Protein AF-A0A5C5R691-F1 (afdb_monomer_lite)

Structure (mmCIF, N/CA/C/O backbone):
data_AF-A0A5C5R691-F1
#
_entry.id   AF-A0A5C5R691-F1
#
loop_
_atom_site.group_PDB
_atom_site.id
_atom_site.type_symbol
_atom_site.label_atom_id
_atom_site.label_alt_id
_atom_site.label_comp_id
_atom_site.label_asym_id
_atom_site.label_entity_id
_atom_site.label_seq_id
_atom_site.pdbx_PDB_ins_code
_atom_site.Cartn_x
_atom_site.Cartn_y
_atom_site.Cartn_z
_atom_site.occupancy
_atom_site.B_iso_or_equiv
_atom_site.auth_seq_id
_atom_site.auth_comp_id
_atom_site.auth_asym_id
_atom_site.auth_atom_id
_atom_site.pdbx_PDB_model_num
ATOM 1 N N . LEU A 1 1 ? -12.271 21.701 4.103 1.00 53.59 1 LEU A N 1
ATOM 2 C CA . LEU A 1 1 ? -12.977 20.423 4.344 1.00 53.59 1 LEU A CA 1
ATOM 3 C C . LEU A 1 1 ? -14.462 20.735 4.269 1.00 53.59 1 LEU A C 1
ATOM 5 O O . LEU A 1 1 ? -14.862 21.688 4.925 1.00 53.59 1 LEU A O 1
ATOM 9 N N . GLY A 1 2 ? -15.247 20.033 3.454 1.00 57.56 2 GLY A N 1
ATOM 10 C CA . GLY A 1 2 ? -16.674 20.328 3.318 1.00 57.56 2 GLY A CA 1
ATOM 11 C C . GLY A 1 2 ? -17.459 19.083 2.933 1.00 57.56 2 GLY A C 1
ATOM 12 O O . GLY A 1 2 ? -17.107 18.406 1.968 1.00 57.56 2 GLY A O 1
ATOM 13 N N . TYR A 1 3 ? -18.491 18.783 3.717 1.00 65.38 3 TYR A N 1
ATOM 14 C CA . TYR A 1 3 ? -19.584 17.905 3.317 1.00 65.38 3 TYR A CA 1
ATOM 15 C C . TYR A 1 3 ? -20.640 18.776 2.640 1.00 65.38 3 TYR A C 1
ATOM 17 O O . TYR A 1 3 ? -20.992 19.836 3.165 1.00 65.38 3 TYR A O 1
ATOM 25 N N . THR A 1 4 ? -21.128 18.363 1.475 1.00 64.56 4 THR A N 1
ATOM 26 C CA . THR A 1 4 ? -22.243 19.051 0.819 1.00 64.56 4 THR A CA 1
ATOM 27 C C . THR A 1 4 ? -23.269 18.017 0.370 1.00 64.56 4 THR A C 1
ATOM 29 O O . THR A 1 4 ? -22.977 17.242 -0.547 1.00 64.56 4 THR A O 1
ATOM 32 N N . PRO A 1 5 ? -24.459 17.990 0.995 1.00 59.91 5 PRO A N 1
ATOM 33 C CA . PRO A 1 5 ? -25.561 17.181 0.502 1.00 59.91 5 PRO A CA 1
ATOM 34 C C . PRO A 1 5 ? -26.064 17.796 -0.808 1.00 59.91 5 PRO A C 1
ATOM 36 O O . PRO A 1 5 ? -26.235 19.015 -0.907 1.00 59.91 5 PRO A O 1
ATOM 39 N N . THR A 1 6 ? -26.273 16.975 -1.839 1.00 68.44 6 THR A N 1
ATOM 40 C CA . THR A 1 6 ? -26.757 17.459 -3.143 1.00 68.44 6 THR A CA 1
ATOM 41 C C . THR A 1 6 ? -28.205 17.070 -3.399 1.00 68.44 6 THR A C 1
ATOM 43 O O . THR A 1 6 ? -28.715 16.068 -2.905 1.00 68.44 6 THR A O 1
ATOM 46 N N . VAL A 1 7 ? -28.862 17.849 -4.258 1.00 62.69 7 VAL A N 1
ATOM 47 C CA . VAL A 1 7 ? -30.301 17.767 -4.563 1.00 62.69 7 VAL A CA 1
ATOM 48 C C . VAL A 1 7 ? -30.715 16.478 -5.308 1.00 62.69 7 VAL 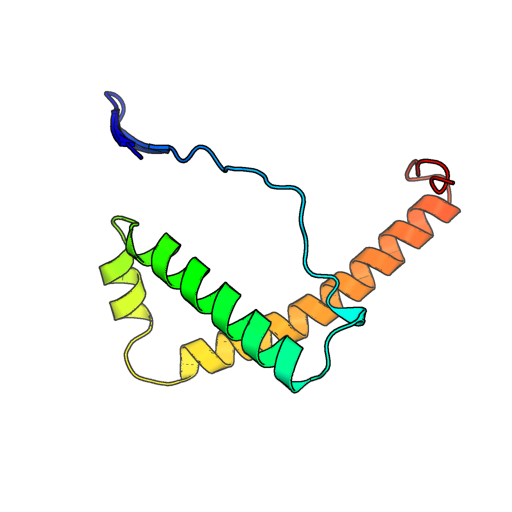A C 1
ATOM 50 O O . VAL A 1 7 ? -31.887 16.291 -5.608 1.00 62.69 7 VAL A O 1
ATOM 53 N N . ARG A 1 8 ? -29.775 15.574 -5.631 1.00 73.94 8 ARG A N 1
ATOM 54 C CA . ARG A 1 8 ? -30.031 14.308 -6.356 1.00 73.94 8 ARG A CA 1
ATOM 55 C C . ARG A 1 8 ? -29.590 13.050 -5.591 1.00 73.94 8 ARG A C 1
ATOM 57 O O . ARG A 1 8 ? -29.311 12.030 -6.216 1.00 73.94 8 ARG A O 1
ATOM 64 N N . GLY A 1 9 ? -29.493 13.123 -4.262 1.00 74.88 9 GLY A N 1
ATOM 65 C CA . GLY A 1 9 ? -29.204 11.958 -3.412 1.00 74.88 9 GLY A CA 1
ATOM 66 C C . GLY A 1 9 ? -27.765 11.440 -3.505 1.00 74.88 9 GLY A C 1
ATOM 67 O O . GLY A 1 9 ? -27.517 10.271 -3.229 1.00 74.88 9 GLY A O 1
ATOM 68 N N . LYS A 1 10 ? -26.819 12.286 -3.930 1.00 70.12 10 LYS A N 1
ATOM 69 C CA . LYS A 1 10 ? -25.388 11.963 -3.936 1.00 70.12 10 LYS A CA 1
ATOM 70 C C . LYS A 1 10 ? -24.660 12.877 -2.966 1.00 70.12 10 LYS A C 1
ATOM 72 O O . LYS A 1 10 ? -24.699 14.098 -3.122 1.00 70.12 10 LYS A O 1
ATOM 77 N N . ASP A 1 11 ? -23.979 12.277 -2.007 1.00 75.69 11 ASP A N 1
ATOM 78 C CA . ASP A 1 11 ? -23.173 13.000 -1.038 1.00 75.69 11 ASP A CA 1
ATOM 79 C C . ASP A 1 11 ? -21.734 13.085 -1.532 1.00 75.69 11 ASP A C 1
ATOM 81 O O . ASP A 1 11 ? -21.132 12.077 -1.908 1.00 75.69 11 ASP A O 1
ATOM 85 N N . PHE A 1 12 ? -21.181 14.298 -1.540 1.00 65.69 12 PHE A N 1
ATOM 86 C CA . PHE A 1 12 ? -19.797 14.533 -1.935 1.00 65.69 12 PHE A CA 1
ATOM 87 C C . PHE A 1 12 ? -18.992 15.042 -0.747 1.00 65.69 12 PHE A C 1
ATOM 89 O O . PHE A 1 12 ? -19.417 15.923 0.004 1.00 65.69 12 PHE A O 1
ATOM 96 N N . TYR A 1 13 ? -17.792 14.489 -0.611 1.00 68.06 13 TYR A N 1
ATOM 97 C CA . TYR A 1 13 ? -16.809 14.922 0.364 1.00 68.06 13 TYR A CA 1
ATOM 98 C C . TYR A 1 13 ? -15.564 15.406 -0.375 1.00 68.06 13 TYR A C 1
ATOM 100 O O . TYR A 1 13 ? -14.825 14.607 -0.951 1.00 68.06 13 TYR A O 1
ATOM 108 N N . TRP A 1 14 ? -15.347 16.725 -0.395 1.00 66.94 14 TRP A N 1
ATOM 109 C CA . TRP A 1 14 ? -14.244 17.333 -1.142 1.00 66.94 14 TRP A CA 1
ATOM 110 C C . TRP A 1 14 ? -13.048 17.626 -0.231 1.00 66.94 14 TRP A C 1
ATOM 112 O O . TRP A 1 14 ? -13.157 18.345 0.773 1.00 66.94 14 TRP A O 1
ATOM 122 N N . ARG A 1 15 ? -11.872 17.115 -0.614 1.00 68.25 15 ARG A N 1
ATOM 123 C CA . ARG A 1 15 ? -10.579 17.484 -0.027 1.00 68.25 15 ARG A CA 1
ATOM 124 C C . ARG A 1 15 ? -9.667 18.025 -1.120 1.00 68.25 15 ARG A C 1
ATOM 126 O O . ARG A 1 15 ? -9.403 17.339 -2.099 1.00 68.25 15 ARG A O 1
ATOM 133 N N . GLN A 1 16 ? -9.152 19.234 -0.925 1.00 65.62 16 GLN A N 1
ATOM 134 C CA . GLN A 1 16 ? -8.013 19.707 -1.701 1.00 65.62 16 GLN A CA 1
ATOM 135 C C . GLN A 1 16 ? -6.761 19.066 -1.108 1.00 65.62 16 GLN A C 1
ATOM 137 O O . GLN A 1 16 ? -6.406 19.338 0.042 1.00 65.62 16 GLN A O 1
ATOM 142 N N . PHE A 1 17 ? -6.132 18.172 -1.864 1.00 63.12 17 PHE A N 1
ATOM 143 C CA . PHE A 1 17 ? -4.866 17.579 -1.466 1.00 63.12 17 PHE A CA 1
ATOM 144 C C . PHE A 1 17 ? -3.779 18.652 -1.593 1.00 63.12 17 PHE A C 1
ATOM 146 O O . PHE A 1 17 ? -3.595 19.229 -2.665 1.00 63.12 17 PHE A O 1
ATOM 153 N N . ARG A 1 18 ? -3.090 18.972 -0.490 1.00 58.75 18 ARG A N 1
ATOM 154 C CA . ARG A 1 18 ? -1.831 19.721 -0.567 1.00 58.75 18 ARG A CA 1
ATOM 155 C C . ARG A 1 18 ? -0.785 18.742 -1.075 1.00 58.75 18 ARG A C 1
ATOM 157 O O . ARG A 1 18 ? -0.160 18.045 -0.284 1.00 58.75 18 ARG A O 1
ATOM 164 N N . ASP A 1 19 ? -0.658 18.677 -2.392 1.00 62.12 19 ASP A N 1
ATOM 165 C CA . ASP A 1 19 ? 0.370 17.895 -3.065 1.00 62.12 19 ASP A CA 1
ATOM 166 C C . ASP A 1 19 ? 1.734 18.566 -2.847 1.00 62.12 19 ASP A C 1
ATOM 168 O O . ASP A 1 19 ? 2.210 19.356 -3.662 1.00 62.12 19 ASP A O 1
ATOM 172 N N . MET A 1 20 ? 2.347 18.328 -1.684 1.00 53.91 20 MET A N 1
ATOM 173 C CA . MET A 1 20 ? 3.799 18.421 -1.607 1.00 53.91 20 MET A CA 1
ATOM 174 C C . MET A 1 20 ? 4.332 17.166 -2.282 1.00 53.91 20 MET A C 1
ATOM 176 O O . MET A 1 20 ? 4.161 16.067 -1.763 1.00 53.91 20 MET A O 1
ATOM 180 N N . LYS A 1 21 ? 4.994 17.352 -3.425 1.00 61.03 21 LYS A N 1
ATOM 181 C CA . LYS A 1 21 ? 5.645 16.297 -4.213 1.00 61.03 21 LYS A CA 1
ATOM 182 C C . LYS A 1 21 ? 6.908 15.748 -3.530 1.00 61.03 21 LYS A C 1
ATOM 184 O O . LYS A 1 21 ? 7.967 15.668 -4.140 1.00 61.03 21 LYS A O 1
ATOM 189 N N . GLY A 1 22 ? 6.823 15.449 -2.240 1.00 64.75 22 GLY A N 1
ATOM 190 C CA . GLY A 1 22 ? 7.848 14.745 -1.485 1.00 64.75 22 GLY A CA 1
ATOM 191 C C . GLY A 1 22 ? 7.347 13.338 -1.210 1.00 64.75 22 GLY A C 1
ATOM 192 O O . GLY A 1 22 ? 6.412 13.167 -0.433 1.00 64.75 22 GLY A O 1
ATOM 193 N N . SER A 1 23 ? 7.952 12.346 -1.857 1.00 72.25 23 SER A N 1
ATOM 194 C CA . SER A 1 23 ? 7.725 10.941 -1.527 1.00 72.25 23 SER A CA 1
ATOM 195 C C . SER A 1 23 ? 8.874 10.431 -0.672 1.00 72.25 23 SER A C 1
ATOM 197 O O . SER A 1 23 ? 10.008 10.897 -0.791 1.00 72.25 23 SER A O 1
ATOM 199 N N . VAL A 1 24 ? 8.582 9.450 0.173 1.00 84.31 24 VAL A N 1
ATOM 200 C CA . VAL A 1 24 ? 9.628 8.629 0.778 1.00 84.31 24 VAL A CA 1
ATOM 201 C C . VAL A 1 24 ? 10.134 7.675 -0.301 1.00 84.31 24 VAL A C 1
ATOM 203 O O . VAL A 1 24 ? 9.329 7.188 -1.092 1.00 84.31 24 VAL A O 1
ATOM 206 N N . VAL A 1 25 ? 11.450 7.463 -0.358 1.00 88.44 25 VAL A N 1
ATOM 207 C CA . VAL A 1 25 ? 12.108 6.483 -1.235 1.00 88.44 25 VAL A CA 1
ATOM 208 C C . VAL A 1 25 ? 12.238 5.188 -0.429 1.00 88.44 25 VAL A C 1
ATOM 210 O O . VAL A 1 25 ? 13.129 5.112 0.424 1.00 88.44 25 VAL A O 1
ATOM 213 N N . PRO A 1 26 ? 11.322 4.212 -0.583 1.00 86.81 26 PRO A N 1
ATOM 214 C CA . PRO A 1 26 ? 11.255 3.068 0.322 1.00 86.81 26 PRO A CA 1
ATOM 215 C C . PRO A 1 26 ? 12.502 2.182 0.249 1.00 86.81 26 PRO A C 1
ATOM 217 O O . PRO A 1 26 ? 12.858 1.550 1.238 1.00 86.81 26 PRO A O 1
ATOM 220 N N . GLU A 1 27 ? 13.203 2.195 -0.885 1.00 90.44 27 GLU A N 1
ATOM 221 C CA . GLU A 1 27 ? 14.431 1.435 -1.137 1.00 90.44 27 GLU A CA 1
ATOM 222 C C . GLU A 1 27 ? 15.603 1.886 -0.253 1.00 90.44 27 GLU A C 1
ATOM 224 O O . GLU A 1 27 ? 16.563 1.141 -0.071 1.00 90.44 27 GLU A O 1
ATOM 229 N N . LEU A 1 28 ? 15.536 3.103 0.299 1.00 94.00 28 LEU A N 1
ATOM 230 C CA . LEU A 1 28 ? 16.560 3.656 1.190 1.00 94.00 28 LEU A CA 1
ATOM 231 C C . LEU A 1 28 ? 16.252 3.426 2.675 1.00 94.00 28 LEU A C 1
ATOM 233 O O . LEU A 1 28 ? 17.062 3.794 3.527 1.00 94.00 28 LEU A O 1
ATOM 237 N N . LEU A 1 29 ? 15.088 2.859 3.000 1.00 94.56 29 LEU A N 1
ATOM 238 C CA . LEU A 1 29 ? 14.689 2.618 4.380 1.00 94.56 29 LEU A CA 1
ATOM 239 C C . LEU A 1 29 ? 15.298 1.316 4.901 1.00 94.56 29 LEU A C 1
ATOM 241 O O . LEU A 1 29 ? 15.298 0.285 4.230 1.00 94.56 29 LEU A O 1
ATOM 245 N N . THR A 1 30 ? 15.755 1.334 6.151 1.00 97.12 30 THR A N 1
ATOM 246 C CA . THR A 1 30 ? 15.980 0.087 6.890 1.00 97.12 30 THR A CA 1
ATOM 247 C C . THR A 1 30 ? 14.645 -0.607 7.168 1.00 97.12 30 THR A C 1
ATOM 249 O O . THR A 1 30 ? 13.586 0.017 7.118 1.00 97.12 30 THR A O 1
ATOM 252 N N . HIS A 1 31 ? 14.677 -1.890 7.531 1.00 94.94 31 HIS A N 1
ATOM 253 C CA . HIS A 1 31 ? 13.462 -2.638 7.870 1.00 94.94 31 HIS A CA 1
ATOM 254 C C . HIS A 1 31 ? 12.608 -1.948 8.957 1.00 94.94 31 HIS A C 1
ATOM 256 O O . HIS A 1 31 ? 11.409 -1.773 8.772 1.00 94.94 31 HIS A O 1
ATOM 262 N N . ASP A 1 32 ? 13.222 -1.492 10.058 1.00 97.31 32 ASP A N 1
ATOM 263 C CA . ASP A 1 32 ? 12.515 -0.770 11.137 1.00 97.31 32 ASP A CA 1
ATOM 264 C C . ASP A 1 32 ? 11.920 0.563 10.648 1.00 97.31 32 ASP A C 1
ATOM 266 O O . ASP A 1 32 ? 10.798 0.922 11.005 1.00 97.31 32 ASP A O 1
ATOM 270 N N . GLN A 1 33 ? 12.629 1.289 9.779 1.00 96.19 33 GLN A N 1
ATOM 271 C CA . GLN A 1 33 ? 12.102 2.521 9.191 1.00 96.19 33 GLN A CA 1
ATOM 272 C C . GLN A 1 33 ? 10.923 2.247 8.252 1.00 96.19 33 GLN A C 1
ATOM 274 O O . GLN A 1 33 ? 9.943 2.992 8.275 1.00 96.19 33 GLN A O 1
ATOM 279 N N . PHE A 1 34 ? 11.001 1.182 7.452 1.00 94.88 34 PHE A N 1
ATOM 280 C CA . PHE A 1 34 ? 9.931 0.762 6.554 1.00 94.88 34 PHE A CA 1
ATOM 281 C C . PHE A 1 34 ? 8.683 0.329 7.333 1.00 94.88 34 PHE A C 1
ATOM 283 O O . PHE A 1 34 ? 7.574 0.746 6.999 1.00 94.88 34 PHE A O 1
ATOM 290 N N . GLU A 1 35 ? 8.853 -0.418 8.426 1.00 95.19 35 GLU A N 1
ATOM 291 C CA . GLU A 1 35 ? 7.754 -0.809 9.311 1.00 95.19 35 GLU A CA 1
ATOM 292 C C . GLU A 1 35 ? 7.043 0.416 9.905 1.00 95.19 35 GLU A C 1
ATOM 294 O O . GLU A 1 35 ? 5.820 0.550 9.801 1.00 95.19 35 GLU A O 1
ATOM 299 N N . ARG A 1 36 ? 7.802 1.368 10.46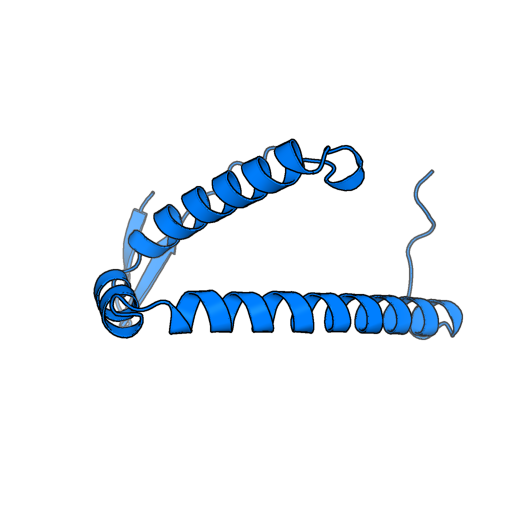1 1.00 95.12 36 ARG A N 1
ATOM 300 C CA . ARG A 1 36 ? 7.246 2.619 11.008 1.00 95.12 36 ARG A CA 1
ATOM 301 C C . ARG A 1 36 ? 6.555 3.457 9.942 1.00 95.12 36 ARG A C 1
ATOM 303 O O . ARG A 1 36 ? 5.517 4.062 10.209 1.00 95.12 36 ARG A O 1
ATOM 310 N N . TYR A 1 37 ? 7.119 3.496 8.737 1.00 93.50 37 TYR A N 1
ATOM 311 C CA . TYR A 1 37 ? 6.502 4.173 7.605 1.00 93.50 37 TYR A CA 1
ATOM 312 C C . TYR A 1 37 ? 5.150 3.537 7.252 1.00 93.50 37 TYR A C 1
ATOM 314 O O . TYR A 1 37 ? 4.149 4.248 7.149 1.00 93.50 37 TYR A O 1
ATOM 322 N N . GLY A 1 38 ? 5.083 2.204 7.192 1.00 93.00 38 GLY A N 1
ATOM 323 C CA . GLY A 1 38 ? 3.837 1.459 7.004 1.00 93.00 38 GLY A CA 1
ATOM 324 C C . GLY A 1 38 ? 2.792 1.763 8.083 1.00 93.00 38 GLY A C 1
ATOM 325 O O . GLY A 1 38 ? 1.636 2.046 7.759 1.00 93.00 38 GLY A O 1
ATOM 326 N N . GLN A 1 39 ? 3.195 1.801 9.357 1.00 94.88 39 GLN A N 1
ATOM 327 C CA . GLN A 1 39 ? 2.311 2.164 10.474 1.00 94.88 39 GLN A CA 1
ATOM 328 C C . GLN A 1 39 ? 1.771 3.598 10.347 1.00 94.88 39 GLN A C 1
ATOM 330 O O . GLN A 1 39 ? 0.581 3.836 10.570 1.00 94.88 39 GLN A O 1
ATOM 335 N N . ALA A 1 40 ? 2.613 4.555 9.944 1.00 93.94 40 ALA A N 1
ATOM 336 C CA . ALA A 1 40 ? 2.190 5.934 9.711 1.00 93.94 40 ALA A CA 1
ATOM 337 C C . ALA A 1 40 ? 1.159 6.024 8.572 1.00 93.94 40 ALA A C 1
ATOM 339 O O . ALA A 1 40 ? 0.111 6.657 8.735 1.00 93.94 40 ALA A O 1
ATOM 340 N N . CYS A 1 41 ? 1.409 5.344 7.449 1.00 92.56 41 CYS A N 1
ATOM 341 C CA . CYS A 1 41 ? 0.469 5.258 6.330 1.00 92.56 41 CYS A CA 1
ATOM 342 C C . CYS A 1 41 ? -0.868 4.634 6.755 1.00 92.56 41 CYS A C 1
ATOM 344 O O . CYS A 1 41 ? -1.926 5.201 6.469 1.00 92.56 41 CYS A O 1
ATOM 346 N N . ALA A 1 42 ? -0.829 3.519 7.490 1.00 91.94 42 ALA A N 1
ATOM 347 C CA . ALA A 1 42 ? -2.020 2.852 8.008 1.00 91.94 42 ALA A CA 1
ATOM 348 C C . ALA A 1 42 ? -2.835 3.771 8.935 1.00 91.94 42 ALA A C 1
ATOM 350 O O . ALA A 1 42 ? -4.056 3.865 8.797 1.00 91.94 42 ALA A O 1
ATOM 351 N N . GLY A 1 43 ? -2.173 4.518 9.825 1.00 94.88 43 GLY A N 1
ATOM 352 C CA . GLY A 1 43 ? -2.831 5.473 10.720 1.00 94.88 43 GLY A CA 1
ATOM 353 C C . GLY A 1 43 ? -3.541 6.606 9.972 1.00 94.88 43 GLY A C 1
ATOM 354 O O . GLY A 1 43 ? -4.701 6.923 10.261 1.00 94.88 43 GLY A O 1
ATOM 355 N N . VAL A 1 44 ? -2.883 7.191 8.965 1.00 93.19 44 VAL A N 1
ATOM 356 C CA . VAL A 1 44 ? -3.486 8.233 8.116 1.00 93.19 44 VAL A CA 1
ATOM 357 C C . VAL A 1 44 ? -4.680 7.677 7.333 1.00 93.19 44 VAL A C 1
ATOM 359 O O . VAL A 1 44 ? -5.733 8.321 7.284 1.00 93.19 44 VAL A O 1
ATOM 362 N N . LEU A 1 45 ? -4.555 6.467 6.780 1.00 90.38 45 LEU A N 1
ATOM 363 C CA . LEU A 1 45 ? -5.620 5.784 6.046 1.00 90.38 45 LEU A CA 1
ATOM 364 C C . LEU A 1 45 ? -6.837 5.504 6.943 1.00 90.38 45 LEU A C 1
ATOM 366 O O . LEU A 1 45 ? -7.962 5.873 6.596 1.00 90.38 45 LEU A O 1
ATOM 370 N N . ALA A 1 46 ? -6.624 4.949 8.137 1.00 91.25 46 ALA A N 1
ATOM 371 C CA . ALA A 1 46 ? -7.685 4.689 9.110 1.00 91.25 46 ALA A CA 1
ATOM 372 C C . ALA A 1 46 ? -8.405 5.983 9.535 1.00 91.25 46 ALA A C 1
ATOM 374 O O . ALA A 1 46 ? -9.642 6.042 9.606 1.00 91.25 46 ALA A O 1
ATOM 375 N N . ARG A 1 47 ? -7.658 7.075 9.753 1.00 92.06 47 ARG A N 1
ATOM 376 C CA . ARG A 1 47 ? -8.255 8.389 10.034 1.00 92.06 47 ARG A CA 1
ATOM 377 C C . ARG A 1 47 ? -9.065 8.907 8.847 1.00 92.06 47 ARG A C 1
ATOM 379 O O . ARG A 1 47 ? -10.132 9.488 9.052 1.00 92.06 47 ARG A O 1
ATOM 386 N N . ALA A 1 48 ? -8.608 8.705 7.617 1.00 88.25 48 ALA A N 1
ATOM 387 C CA . ALA A 1 48 ? -9.370 9.099 6.440 1.00 88.25 48 ALA A CA 1
ATOM 388 C C . ALA A 1 48 ? -10.691 8.316 6.332 1.00 88.25 48 ALA A C 1
ATOM 390 O O . ALA A 1 48 ? -11.739 8.948 6.180 1.00 88.25 48 ALA A O 1
ATOM 391 N N . HIS A 1 49 ? -10.659 6.987 6.483 1.00 88.44 49 HIS A N 1
ATOM 392 C CA . HIS A 1 49 ? -11.846 6.129 6.386 1.00 88.44 49 HIS A CA 1
ATOM 393 C C . HIS A 1 49 ? -12.858 6.372 7.503 1.00 88.44 49 HIS A C 1
ATOM 395 O O . HIS A 1 49 ? -14.056 6.419 7.227 1.00 88.44 49 HIS A O 1
ATOM 401 N N . SER A 1 50 ? -12.403 6.622 8.731 1.00 91.56 50 SER A N 1
ATOM 402 C CA . SER A 1 50 ? -13.282 6.911 9.877 1.00 91.56 50 SER A CA 1
ATOM 403 C C . SER A 1 50 ? -14.074 8.222 9.765 1.00 91.56 50 SER A C 1
ATOM 405 O O . SER A 1 50 ? -14.902 8.506 10.623 1.00 91.56 50 SER A O 1
ATOM 407 N N . GLN A 1 51 ? -13.824 9.051 8.744 1.00 89.44 51 GLN A N 1
ATOM 408 C CA . GLN A 1 51 ? -14.644 10.234 8.424 1.00 89.44 51 GLN A CA 1
ATOM 409 C C . GLN A 1 51 ? -15.802 9.913 7.466 1.00 89.44 51 GLN A C 1
ATOM 411 O O . GLN A 1 51 ? -16.614 10.787 7.178 1.00 89.44 51 GLN A O 1
ATOM 416 N N . SER A 1 52 ? -15.870 8.684 6.948 1.00 87.25 52 SER A N 1
ATOM 417 C CA . SER A 1 52 ? -16.916 8.260 6.016 1.00 87.25 52 SER A CA 1
ATOM 418 C C . SER A 1 52 ? -18.203 7.917 6.777 1.00 87.25 52 SER A C 1
ATOM 420 O O . SER A 1 52 ? -18.115 7.296 7.837 1.00 87.25 52 SER A O 1
ATOM 422 N N . PRO A 1 53 ? -19.400 8.207 6.232 1.00 87.88 53 PRO A N 1
ATOM 423 C CA . PRO A 1 53 ? -20.673 7.869 6.881 1.00 87.88 53 PRO A CA 1
ATOM 424 C C . PRO A 1 53 ? -20.823 6.379 7.243 1.00 87.88 53 PRO A C 1
ATOM 426 O O . PRO A 1 53 ? -21.437 6.041 8.248 1.00 87.88 53 PRO A O 1
ATOM 429 N N . GLY A 1 54 ? -20.214 5.481 6.459 1.00 91.12 54 GLY A N 1
ATOM 430 C CA . GLY A 1 54 ? -20.233 4.031 6.685 1.00 91.12 54 GLY A CA 1
ATOM 431 C C . GLY A 1 54 ? -19.167 3.495 7.649 1.00 91.12 54 GLY A C 1
ATOM 432 O O . GLY A 1 54 ? -19.058 2.281 7.801 1.00 91.12 54 GLY A O 1
ATOM 433 N N . ALA A 1 55 ? -18.369 4.352 8.295 1.00 91.75 55 ALA A N 1
ATOM 434 C CA . ALA A 1 55 ? -17.242 3.911 9.122 1.00 91.75 55 ALA A CA 1
ATOM 435 C C . ALA A 1 55 ? -17.658 2.970 10.266 1.00 91.75 55 ALA A C 1
ATOM 437 O O . ALA A 1 55 ? -16.978 1.980 10.526 1.00 91.75 55 ALA A O 1
ATOM 438 N N . ALA A 1 56 ? -18.789 3.248 10.922 1.00 92.75 56 ALA A N 1
ATOM 439 C CA . ALA A 1 56 ? -19.304 2.400 11.997 1.00 92.75 56 ALA A CA 1
ATOM 440 C C . ALA A 1 56 ? -19.725 1.011 11.490 1.00 92.75 56 ALA A C 1
ATOM 442 O O . ALA A 1 56 ? -19.453 0.012 12.149 1.00 92.75 56 ALA A O 1
ATOM 443 N N . VAL A 1 57 ? -20.334 0.943 10.301 1.00 95.25 57 VAL A N 1
ATOM 444 C CA . VAL A 1 57 ? -20.753 -0.319 9.672 1.00 95.25 57 VAL A CA 1
ATOM 445 C C . VAL A 1 57 ? -19.536 -1.156 9.290 1.00 95.25 57 VAL A C 1
ATOM 447 O O . VAL A 1 57 ? -19.484 -2.336 9.618 1.00 95.25 57 VAL A O 1
ATOM 450 N N . ALA A 1 58 ? -18.533 -0.542 8.659 1.00 91.56 58 ALA A N 1
ATOM 451 C CA . ALA A 1 58 ? -17.284 -1.219 8.320 1.00 91.56 58 ALA A CA 1
ATOM 452 C C . ALA A 1 58 ? -16.561 -1.741 9.574 1.00 91.56 58 ALA A C 1
ATOM 454 O O . ALA A 1 58 ? -16.144 -2.893 9.601 1.00 91.56 58 ALA A O 1
ATOM 455 N N . SER A 1 59 ? -16.475 -0.926 10.632 1.00 91.88 59 SER A N 1
ATOM 456 C CA . SER A 1 59 ? -15.892 -1.334 11.919 1.00 91.88 59 SER A CA 1
ATOM 457 C C . SER A 1 59 ? -16.626 -2.524 12.540 1.00 91.88 59 SER A C 1
ATOM 459 O O . SER A 1 59 ? -16.001 -3.503 12.938 1.00 91.88 59 SER A O 1
ATOM 461 N N . ALA A 1 60 ? -17.961 -2.491 12.549 1.00 93.19 60 ALA A N 1
ATOM 462 C CA . ALA A 1 60 ? -18.768 -3.596 13.058 1.00 93.19 60 ALA A CA 1
ATOM 463 C C . ALA A 1 60 ? -18.606 -4.880 12.227 1.00 93.19 60 ALA A C 1
ATOM 465 O O . ALA A 1 60 ? -18.563 -5.964 12.801 1.00 93.19 60 ALA A O 1
ATOM 466 N N . TYR A 1 61 ? -18.492 -4.758 10.901 1.00 92.94 61 TYR A N 1
ATOM 467 C CA . TYR A 1 61 ? -18.275 -5.892 10.001 1.00 92.94 61 TYR A CA 1
ATOM 468 C C . TYR A 1 61 ? -16.923 -6.580 10.234 1.00 92.94 61 TYR A C 1
ATOM 470 O O . TYR A 1 61 ? -16.855 -7.804 10.198 1.00 92.94 61 TYR A O 1
ATOM 478 N N . MET A 1 62 ? -15.863 -5.809 10.502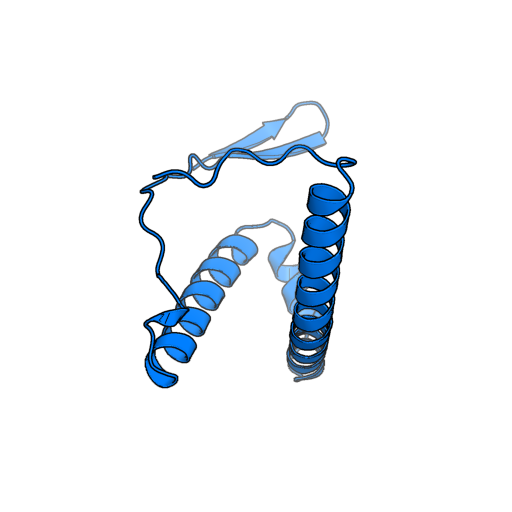 1.00 93.50 62 MET A N 1
ATOM 479 C CA . MET A 1 62 ? -14.540 -6.363 10.827 1.00 93.50 62 MET A CA 1
ATOM 480 C C . MET A 1 62 ? -14.530 -7.098 12.176 1.00 93.50 62 MET A C 1
ATOM 482 O O . MET A 1 62 ? -13.770 -8.042 12.358 1.00 93.50 62 MET A O 1
ATOM 486 N N . GLY A 1 63 ? -15.389 -6.697 13.116 1.00 91.75 63 GLY A N 1
ATOM 487 C CA . GLY A 1 63 ? -15.492 -7.346 14.419 1.00 91.75 63 GLY A CA 1
ATOM 488 C C . GLY A 1 63 ? -14.287 -7.064 15.323 1.00 91.75 63 GLY A C 1
ATOM 489 O O . GLY A 1 63 ? -13.716 -5.977 15.303 1.00 91.75 63 GLY A O 1
ATOM 490 N N . LYS A 1 64 ? -13.952 -8.024 16.193 1.00 93.75 64 LYS A N 1
ATOM 491 C CA . LYS A 1 64 ? -12.849 -7.915 17.176 1.00 93.75 64 LYS A CA 1
ATOM 492 C C . LYS A 1 64 ? -11.763 -8.975 16.996 1.00 93.75 64 LYS A C 1
ATOM 494 O O . LYS A 1 64 ? -10.875 -9.088 17.836 1.00 93.75 64 LYS A O 1
ATOM 499 N N . SER A 1 65 ? -11.907 -9.806 15.982 1.00 95.69 65 SER A N 1
ATOM 500 C CA . SER A 1 65 ? -11.056 -10.952 15.730 1.00 95.69 65 SER A CA 1
ATOM 501 C C . SER A 1 65 ? -10.051 -10.623 14.622 1.00 95.69 65 SER A C 1
ATOM 503 O O . SER A 1 65 ? -10.148 -9.577 13.979 1.00 95.69 65 SER A O 1
ATOM 505 N N . THR A 1 66 ? -9.037 -11.466 14.442 1.00 95.75 66 THR A N 1
ATOM 506 C CA . THR A 1 66 ? -7.885 -11.173 13.570 1.00 95.75 66 THR A CA 1
ATOM 507 C C . THR A 1 66 ? -8.097 -11.581 12.111 1.00 95.75 66 THR A C 1
ATOM 509 O O . THR A 1 66 ? -7.219 -11.362 11.281 1.00 95.75 66 THR A O 1
ATOM 512 N N . GLU A 1 67 ? 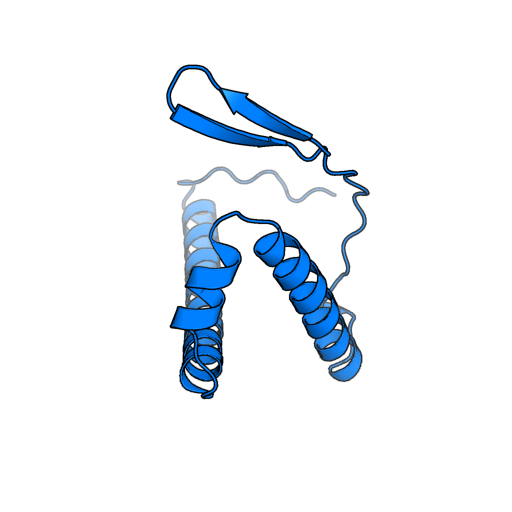-9.247 -12.158 11.748 1.00 96.19 67 GLU A N 1
ATOM 513 C CA . GLU A 1 67 ? -9.499 -12.689 10.401 1.00 96.19 67 GLU A CA 1
ATOM 514 C C . GLU A 1 67 ? -9.394 -11.611 9.321 1.00 96.19 67 GLU A C 1
ATOM 516 O O . GLU A 1 67 ? -8.912 -11.897 8.223 1.00 96.19 67 GLU A O 1
ATOM 521 N N . PHE A 1 68 ? -9.827 -10.379 9.613 1.00 93.44 68 PHE A N 1
ATOM 522 C CA . PHE A 1 68 ? -9.681 -9.269 8.674 1.00 93.44 68 PHE A CA 1
ATOM 523 C C . PHE A 1 68 ? -8.208 -8.902 8.469 1.00 93.44 68 PHE A C 1
ATOM 525 O O . PHE A 1 68 ? -7.772 -8.766 7.325 1.00 93.44 68 PHE A O 1
ATOM 532 N N . ASP A 1 69 ? -7.434 -8.812 9.552 1.00 93.38 69 ASP A N 1
ATOM 533 C CA . ASP A 1 69 ? -6.006 -8.487 9.505 1.00 93.38 69 ASP A CA 1
ATOM 534 C C . ASP A 1 69 ? -5.241 -9.528 8.677 1.00 93.38 69 ASP A C 1
ATOM 536 O O . ASP A 1 69 ? -4.467 -9.190 7.778 1.00 93.38 69 ASP A O 1
ATOM 540 N N . GLU A 1 70 ? -5.528 -10.812 8.903 1.00 96.81 70 GLU A N 1
ATOM 541 C CA . GLU A 1 70 ? -4.943 -11.905 8.132 1.00 96.81 70 GLU A CA 1
ATOM 542 C C . GLU A 1 70 ? -5.378 -11.896 6.662 1.00 96.81 70 GLU A C 1
ATOM 544 O O . GLU A 1 70 ? -4.573 -12.175 5.771 1.00 96.81 70 GLU A O 1
ATOM 549 N N . ALA A 1 71 ? -6.650 -11.597 6.383 1.00 96.62 71 ALA A N 1
ATOM 550 C CA . ALA A 1 71 ? -7.158 -11.521 5.018 1.00 96.62 71 ALA A CA 1
ATOM 551 C C . ALA A 1 71 ? -6.486 -10.387 4.236 1.00 96.62 71 ALA A C 1
ATOM 553 O O . ALA A 1 71 ? -6.075 -10.603 3.094 1.00 96.62 71 ALA A O 1
ATOM 554 N N . ILE A 1 72 ? -6.320 -9.216 4.856 1.00 94.44 72 ILE A N 1
ATOM 555 C CA . ILE A 1 72 ? -5.591 -8.090 4.266 1.00 94.44 72 ILE A CA 1
ATOM 556 C C . ILE A 1 72 ? -4.111 -8.432 4.083 1.00 94.44 72 ILE A C 1
ATOM 558 O O . ILE A 1 72 ? -3.563 -8.130 3.025 1.00 94.44 72 ILE A O 1
ATOM 562 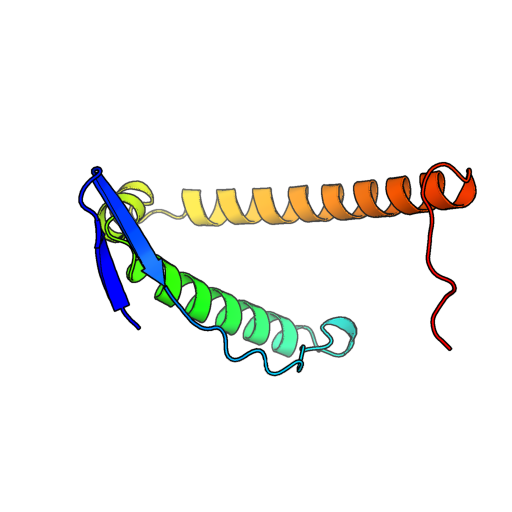N N . GLY A 1 73 ? -3.480 -9.120 5.039 1.00 96.19 73 GLY A N 1
ATOM 563 C CA . GLY A 1 73 ? -2.099 -9.591 4.898 1.00 96.19 73 GLY A CA 1
ATOM 564 C C . GLY A 1 73 ? -1.913 -10.533 3.702 1.00 96.19 73 GLY A C 1
ATOM 565 O O . GLY A 1 73 ? -1.026 -10.323 2.874 1.00 96.19 73 GLY A O 1
ATOM 566 N N . ARG A 1 74 ? -2.798 -11.529 3.550 1.00 98.25 74 ARG A N 1
ATOM 567 C CA . ARG A 1 74 ? -2.788 -12.443 2.392 1.00 98.25 74 ARG A CA 1
ATOM 568 C C . ARG A 1 74 ? -3.039 -11.710 1.078 1.00 98.25 74 ARG A C 1
ATOM 570 O O . ARG A 1 74 ? -2.362 -11.984 0.090 1.00 98.25 74 ARG A O 1
ATOM 577 N N . PHE A 1 75 ? -3.995 -10.782 1.067 1.00 97.50 75 PHE A N 1
ATOM 578 C CA . PHE A 1 75 ? -4.272 -9.953 -0.101 1.00 97.50 75 PHE A CA 1
ATOM 579 C C . PHE A 1 75 ? -3.051 -9.115 -0.492 1.00 97.50 75 PHE A C 1
ATOM 581 O O . PHE A 1 75 ? -2.692 -9.095 -1.663 1.00 97.50 75 PHE A O 1
ATOM 588 N N . ALA A 1 76 ? -2.387 -8.470 0.470 1.00 96.25 76 ALA A N 1
ATOM 589 C CA . ALA A 1 76 ? -1.224 -7.627 0.213 1.00 96.25 76 ALA A CA 1
ATOM 590 C C . ALA A 1 76 ? -0.070 -8.415 -0.425 1.00 96.25 76 ALA A C 1
ATOM 592 O O . ALA A 1 76 ? 0.501 -7.951 -1.409 1.00 96.25 76 ALA A O 1
ATOM 593 N N . ALA A 1 77 ? 0.224 -9.618 0.080 1.00 97.81 77 ALA A N 1
ATOM 594 C CA . ALA A 1 77 ? 1.239 -10.495 -0.504 1.00 97.81 77 ALA A CA 1
ATOM 595 C C . ALA A 1 77 ? 0.876 -10.915 -1.940 1.00 97.81 77 ALA A C 1
ATOM 597 O O . ALA A 1 77 ? 1.668 -10.730 -2.858 1.00 97.81 77 ALA A O 1
ATOM 598 N N . ALA A 1 78 ? -0.354 -11.391 -2.160 1.00 98.50 78 ALA A N 1
ATOM 599 C CA . ALA A 1 78 ? -0.809 -11.784 -3.496 1.00 98.50 78 ALA A CA 1
ATOM 600 C C . ALA A 1 78 ? -0.829 -10.606 -4.488 1.00 98.50 78 ALA A C 1
ATOM 602 O O . ALA A 1 78 ? -0.569 -10.780 -5.678 1.00 98.50 78 ALA A O 1
ATOM 603 N N . TYR A 1 79 ? -1.140 -9.401 -4.007 1.00 98.06 79 TYR A N 1
ATOM 604 C CA . TYR A 1 79 ? -1.149 -8.193 -4.823 1.00 98.06 79 TYR A CA 1
ATOM 605 C C . TYR A 1 79 ? 0.266 -7.716 -5.171 1.00 98.06 79 TYR A C 1
ATOM 607 O O . TYR A 1 79 ? 0.479 -7.217 -6.273 1.00 98.06 79 TYR A O 1
ATOM 615 N N . ALA A 1 80 ? 1.246 -7.912 -4.283 1.00 97.06 80 ALA A N 1
ATOM 616 C CA . ALA A 1 80 ? 2.652 -7.672 -4.603 1.00 97.06 80 ALA A CA 1
ATOM 617 C C . ALA A 1 80 ? 3.115 -8.574 -5.762 1.00 97.06 80 ALA A C 1
ATOM 619 O O . ALA A 1 80 ? 3.608 -8.057 -6.764 1.00 97.06 80 ALA A O 1
ATOM 620 N N . ASP A 1 81 ? 2.830 -9.880 -5.694 1.00 98.38 81 ASP A N 1
ATOM 621 C CA . ASP A 1 81 ? 3.138 -10.823 -6.782 1.00 98.38 81 ASP A CA 1
ATOM 622 C C . ASP A 1 81 ? 2.445 -10.433 -8.098 1.00 98.38 81 ASP A C 1
ATOM 624 O O . ASP A 1 81 ? 2.983 -10.624 -9.192 1.00 98.38 81 ASP A O 1
ATOM 628 N N . GLN A 1 82 ? 1.213 -9.921 -8.016 1.00 98.50 82 GLN A N 1
ATOM 629 C CA . GLN A 1 82 ? 0.481 -9.454 -9.190 1.00 98.50 82 GLN A CA 1
ATOM 630 C C . GLN A 1 82 ? 1.136 -8.209 -9.798 1.00 98.50 82 GLN A C 1
ATOM 632 O O . GLN A 1 82 ? 1.344 -8.173 -11.009 1.00 98.50 82 GLN A O 1
ATOM 637 N N . ASN A 1 83 ? 1.532 -7.236 -8.974 1.00 97.81 83 ASN A N 1
ATOM 638 C CA . ASN A 1 83 ? 2.216 -6.029 -9.439 1.00 97.81 83 ASN A CA 1
ATOM 639 C C . ASN A 1 83 ? 3.533 -6.353 -10.159 1.00 97.81 83 ASN A C 1
ATOM 641 O O . ASN A 1 83 ? 3.843 -5.728 -11.172 1.00 97.81 83 ASN A O 1
ATOM 645 N N . GLU A 1 84 ? 4.301 -7.333 -9.676 1.00 98.12 84 GLU A N 1
ATOM 646 C CA . GLU A 1 84 ? 5.533 -7.777 -10.342 1.00 98.12 84 GLU A CA 1
ATOM 647 C C . GLU A 1 84 ? 5.254 -8.348 -11.739 1.00 98.12 84 GLU A C 1
ATOM 649 O O . GLU A 1 84 ? 5.936 -8.006 -12.711 1.00 98.12 84 GLU A O 1
ATOM 654 N N . LYS A 1 85 ? 4.212 -9.181 -11.862 1.00 98.44 85 LYS A N 1
ATOM 655 C CA . LYS A 1 85 ? 3.778 -9.745 -13.151 1.00 98.44 85 LYS A CA 1
ATOM 656 C C . LYS A 1 85 ? 3.301 -8.659 -14.104 1.00 98.44 85 LYS A C 1
ATOM 658 O O . LYS A 1 85 ? 3.668 -8.677 -15.278 1.00 98.44 85 LYS A O 1
ATOM 663 N N . ASP A 1 86 ? 2.520 -7.710 -13.601 1.00 98.06 86 ASP A N 1
ATOM 664 C CA . ASP A 1 86 ? 2.005 -6.597 -14.392 1.00 98.06 86 ASP A CA 1
ATOM 665 C C . ASP A 1 86 ? 3.147 -5.706 -14.884 1.00 98.06 86 ASP A C 1
ATOM 667 O O . ASP A 1 86 ? 3.194 -5.346 -16.061 1.00 98.06 86 ASP A O 1
ATOM 671 N N . TYR A 1 87 ? 4.131 -5.425 -14.027 1.00 95.88 87 TYR A N 1
ATOM 672 C CA . TYR A 1 87 ? 5.325 -4.681 -14.414 1.00 95.88 87 TYR A CA 1
ATOM 673 C C . TYR A 1 87 ? 6.114 -5.398 -15.518 1.00 95.88 87 TYR A C 1
ATOM 675 O O . TYR A 1 87 ? 6.486 -4.777 -16.518 1.00 95.88 87 TYR A O 1
ATOM 683 N N . ALA A 1 88 ? 6.316 -6.713 -15.396 1.00 97.69 88 ALA A N 1
ATOM 684 C CA . ALA A 1 88 ? 6.972 -7.510 -16.431 1.00 97.69 88 ALA A CA 1
ATOM 685 C C . ALA A 1 88 ? 6.185 -7.510 -17.756 1.00 97.69 88 ALA A C 1
ATOM 687 O O . ALA A 1 88 ? 6.776 -7.379 -18.832 1.00 97.69 88 ALA A O 1
ATOM 688 N N . ALA A 1 89 ? 4.853 -7.602 -17.693 1.00 97.56 89 ALA A N 1
ATOM 689 C CA . ALA A 1 89 ? 3.988 -7.539 -18.868 1.00 97.56 89 ALA A CA 1
ATOM 690 C C . ALA A 1 89 ? 4.072 -6.174 -19.567 1.00 97.56 89 ALA A C 1
ATOM 692 O O . ALA A 1 89 ? 4.188 -6.116 -20.795 1.00 97.56 89 ALA A O 1
ATOM 693 N N . VAL A 1 90 ? 4.090 -5.081 -18.798 1.00 96.12 90 VAL A N 1
ATOM 694 C CA . VAL A 1 90 ? 4.273 -3.724 -19.330 1.00 96.12 90 VAL A CA 1
ATOM 695 C C . VAL A 1 90 ? 5.623 -3.601 -20.031 1.00 96.12 90 VAL A C 1
ATOM 697 O O . VAL A 1 90 ? 5.673 -3.143 -21.172 1.00 96.12 90 VAL A O 1
ATOM 700 N N . GLN A 1 91 ? 6.710 -4.070 -19.414 1.00 96.00 91 GLN A N 1
ATOM 701 C CA . GLN A 1 91 ? 8.034 -4.050 -20.044 1.00 96.00 91 GLN A CA 1
ATOM 702 C C . GLN A 1 91 ? 8.073 -4.840 -21.358 1.00 96.00 91 GLN A C 1
ATOM 704 O O . GLN A 1 91 ? 8.643 -4.376 -22.349 1.00 96.00 91 GLN A O 1
ATOM 709 N N . ALA A 1 92 ? 7.456 -6.022 -21.392 1.00 96.62 92 ALA A N 1
ATOM 710 C CA . ALA A 1 92 ? 7.388 -6.841 -22.597 1.00 96.62 92 ALA A CA 1
ATOM 711 C C . ALA A 1 92 ? 6.605 -6.139 -23.717 1.00 96.62 92 ALA A C 1
ATOM 713 O O . ALA A 1 92 ? 7.055 -6.121 -24.863 1.00 96.62 92 ALA A O 1
ATOM 714 N N . ALA A 1 93 ? 5.473 -5.514 -23.384 1.00 96.19 93 ALA A N 1
ATOM 715 C CA . ALA A 1 93 ? 4.665 -4.756 -24.335 1.00 96.19 93 ALA A CA 1
ATOM 716 C C . ALA A 1 93 ? 5.405 -3.523 -24.880 1.00 96.19 93 ALA A C 1
ATOM 718 O O . ALA A 1 93 ? 5.310 -3.237 -26.075 1.00 96.19 93 ALA A O 1
ATOM 719 N N . VAL A 1 94 ? 6.190 -2.837 -24.043 1.00 95.75 94 VAL A N 1
ATOM 720 C CA . VAL A 1 94 ? 7.074 -1.744 -24.480 1.00 95.75 94 VAL A CA 1
ATOM 721 C C . VAL A 1 94 ? 8.141 -2.264 -25.444 1.00 95.75 94 VAL A C 1
ATOM 723 O O . VAL A 1 94 ? 8.302 -1.721 -26.535 1.00 95.75 94 VAL A O 1
ATOM 726 N N . LYS A 1 95 ? 8.829 -3.362 -25.103 1.00 93.69 95 LYS A N 1
ATOM 727 C CA . LYS A 1 95 ? 9.859 -3.964 -25.969 1.00 93.69 95 LYS A CA 1
ATOM 728 C C . LYS A 1 95 ? 9.296 -4.445 -27.312 1.00 93.69 95 LYS A C 1
ATOM 730 O O . LYS A 1 95 ? 9.990 -4.385 -28.322 1.00 93.69 95 LYS A O 1
ATOM 735 N N . ALA A 1 96 ? 8.052 -4.917 -27.322 1.00 95.44 96 ALA A N 1
ATOM 736 C CA . ALA A 1 96 ? 7.345 -5.338 -28.527 1.00 95.44 96 ALA A CA 1
ATOM 737 C C . ALA A 1 96 ? 6.791 -4.164 -29.361 1.00 95.44 96 ALA A C 1
ATOM 739 O O . ALA A 1 96 ? 6.212 -4.400 -30.418 1.00 95.44 96 ALA A O 1
ATOM 740 N N . GLY A 1 97 ? 6.933 -2.917 -28.898 1.00 94.25 97 GLY A N 1
ATOM 741 C CA . GLY A 1 97 ? 6.393 -1.731 -29.569 1.00 94.25 97 GLY A CA 1
ATOM 742 C C . GLY A 1 97 ? 4.868 -1.601 -29.486 1.00 94.25 97 GLY A C 1
ATOM 743 O O . GLY A 1 97 ? 4.286 -0.799 -30.211 1.00 94.25 97 GLY A O 1
ATOM 744 N N . VAL A 1 98 ? 4.213 -2.382 -28.621 1.00 96.44 98 VAL A N 1
ATOM 745 C CA . VAL A 1 98 ? 2.755 -2.351 -28.414 1.00 96.44 98 VAL A CA 1
ATOM 746 C C . VAL A 1 98 ? 2.353 -1.170 -27.533 1.00 96.44 98 VAL A C 1
ATOM 748 O O . VAL A 1 98 ? 1.308 -0.563 -27.757 1.00 96.44 98 VAL A O 1
ATOM 751 N N . LEU A 1 99 ? 3.180 -0.835 -26.539 1.00 94.00 99 LEU A N 1
ATOM 752 C CA . LEU A 1 99 ? 2.983 0.327 -25.677 1.00 94.00 99 LEU A CA 1
ATOM 753 C C . LEU A 1 99 ? 4.084 1.367 -25.912 1.00 94.00 99 LEU A C 1
ATOM 755 O O . LEU A 1 99 ? 5.261 0.999 -25.945 1.00 94.00 99 LEU A O 1
ATOM 759 N N . PRO A 1 100 ? 3.737 2.662 -26.033 1.00 90.25 100 PRO A N 1
ATOM 760 C CA . PRO A 1 100 ? 4.735 3.718 -26.043 1.00 90.25 100 PRO A CA 1
ATOM 761 C C . PRO A 1 100 ? 5.375 3.834 -24.655 1.00 90.25 100 PRO A C 1
ATOM 763 O O . PRO A 1 100 ? 4.697 3.734 -23.634 1.00 90.25 100 PRO A O 1
ATOM 766 N N . CYS A 1 101 ? 6.676 4.099 -24.619 1.00 85.81 101 CYS A N 1
ATOM 767 C CA . CYS A 1 101 ? 7.396 4.479 -23.410 1.00 85.81 101 CYS A CA 1
ATOM 768 C C . CYS A 1 101 ? 8.107 5.800 -23.698 1.00 85.81 101 CYS A C 1
ATOM 770 O O . CYS A 1 101 ? 8.702 5.950 -24.766 1.00 85.81 101 CYS A O 1
ATOM 772 N N . ALA A 1 102 ? 8.008 6.769 -22.786 1.00 80.25 102 ALA A N 1
ATOM 773 C CA . ALA A 1 102 ? 8.837 7.964 -22.878 1.00 80.25 102 ALA A CA 1
ATOM 774 C C . ALA A 1 102 ? 10.313 7.551 -22.780 1.00 80.25 102 ALA A C 1
ATOM 776 O O . ALA A 1 102 ? 10.633 6.575 -22.097 1.00 80.25 102 ALA A O 1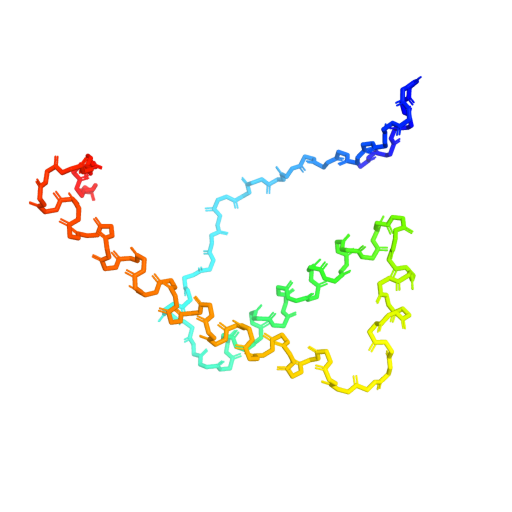
ATOM 777 N N . GLU A 1 103 ? 11.210 8.276 -23.452 1.00 67.25 103 GLU A N 1
ATOM 778 C CA . GLU A 1 103 ? 12.641 8.050 -23.247 1.00 67.25 103 GLU A CA 1
ATOM 779 C C . GLU A 1 103 ? 12.963 8.193 -21.758 1.00 67.25 103 GLU A C 1
ATOM 781 O O . GLU A 1 103 ? 12.363 9.024 -21.068 1.00 67.25 103 GLU A O 1
ATOM 786 N N . ALA A 1 104 ? 13.866 7.348 -21.251 1.00 61.16 104 ALA A N 1
ATOM 787 C CA . ALA A 1 104 ? 14.316 7.453 -19.873 1.00 61.16 104 ALA A CA 1
ATOM 788 C C . ALA A 1 104 ? 14.812 8.887 -19.658 1.00 61.16 104 ALA A C 1
ATOM 790 O O . ALA A 1 104 ? 15.763 9.311 -20.313 1.00 61.16 104 ALA A O 1
ATOM 791 N N . GLY A 1 105 ? 14.109 9.646 -18.812 1.00 52.41 105 GLY A N 1
ATOM 792 C CA . GLY A 1 105 ? 14.482 11.021 -18.510 1.00 52.41 105 GLY A CA 1
ATOM 793 C C . GLY A 1 105 ? 15.917 11.039 -17.997 1.00 52.41 105 GLY A C 1
ATOM 794 O O . GLY A 1 105 ? 16.207 10.379 -17.000 1.00 52.41 105 GLY A O 1
ATOM 795 N N . VAL A 1 106 ? 16.790 11.736 -18.727 1.00 40.44 106 VAL A N 1
ATOM 796 C CA . VAL A 1 106 ? 18.151 12.085 -18.292 1.00 40.44 106 VAL A CA 1
ATOM 797 C C . VAL A 1 106 ? 18.076 13.032 -17.103 1.00 40.44 106 VAL A C 1
ATOM 799 O O . VAL A 1 106 ? 17.226 13.952 -17.145 1.00 40.44 106 VAL A O 1
#

pLDDT: mean 86.18, std 14.06, range [40.44, 98.5]

Secondary structure (DSSP, 8-state):
-EEEE-TTS-EEEE-----------GGG--HHHHHHHHHHHHHHHHHHHTTSTTHHHHHHHHTTSSHHHHHHHHHHHHHHHHHHHHHHHHHHHHHTTSS-------

InterPro domains:
  IPR018721 Protein of unknown function DUF2252 [PF10009] (1-90)
  IPR018721 Protein of unknown function DUF2252 [PTHR39441] (1-101)

Sequence (106 aa):
LGYTPTVRGKDFYWRQFRDMKGSVVPELLTHDQFERYGQACAGVLARAHSQSPGAAVASAYMGKSTEFDEAIGRFAAAYADQNEKDYAAVQAAVKAGVLPCAEAGV

Radius of gyration: 19.65 Å; chains: 1; bounding box: 48×33×47 Å

Organism: NCBI:txid2591848

Foldseek 3Di:
DDWDQDPPRDIDDDDDDPPPVDDDPLVPDDPVRNVVVVVVVVVVVLVVLCVDPCNVVVDVVVPDDCVVVVVVVVVVVVVVVVVVVVVVVVVVCCVVVNDDDDPDDD